Protein AF-A0A5J4LH96-F1 (afdb_monomer)

Organism: NCBI:txid285578

Radius of gyration: 20.97 Å; Cα contacts (8 Å, |Δi|>4): 30; chains: 1; bounding box: 45×21×70 Å

pLDDT: mean 70.64, std 8.01, range [49.69, 84.19]

Sequence (75 aa):
MDKGLRRMAGVALLVAGFALAGWLVFGAPHDWDGEARWARMALGLGAMGAISGSARLIFWQPEEEHDTEPGTDRI

Nearest PDB structures (foldseek):
  7w2z-assembly1_R  TM=4.044E-01  e=8.773E+00  Homo sapiens

Structure (mmCIF, N/CA/C/O backbone):
data_AF-A0A5J4LH96-F1
#
_entry.id   AF-A0A5J4LH96-F1
#
loop_
_atom_site.group_PDB
_atom_site.id
_atom_site.type_symbol
_atom_site.label_atom_id
_atom_site.label_alt_id
_atom_site.label_comp_id
_atom_site.label_asym_id
_atom_site.label_entity_id
_atom_site.label_seq_id
_atom_site.pdbx_PDB_ins_code
_atom_site.Cartn_x
_atom_site.Cartn_y
_atom_site.Cartn_z
_atom_site.occupancy
_atom_site.B_iso_or_equiv
_atom_site.auth_seq_id
_atom_site.auth_comp_id
_atom_site.auth_asym_id
_atom_site.auth_atom_id
_atom_site.pdbx_PDB_model_num
ATOM 1 N N . MET A 1 1 ? -7.667 14.742 18.217 1.00 56.12 1 MET A N 1
ATOM 2 C CA . MET A 1 1 ? -8.029 14.042 16.964 1.00 56.12 1 MET A CA 1
ATOM 3 C C . MET A 1 1 ? -9.180 13.118 17.275 1.00 56.12 1 MET A C 1
ATOM 5 O O . MET A 1 1 ? -9.015 12.250 18.127 1.00 56.12 1 MET A O 1
ATOM 9 N N . ASP A 1 2 ? -10.321 13.324 16.628 1.00 75.12 2 ASP A N 1
ATOM 10 C CA . ASP A 1 2 ? -11.522 12.523 16.847 1.00 75.12 2 ASP A CA 1
ATOM 11 C C . ASP A 1 2 ? -11.255 11.033 16.622 1.00 75.12 2 ASP A C 1
ATOM 13 O O . ASP A 1 2 ? -10.498 10.636 15.727 1.00 75.12 2 ASP A O 1
ATOM 17 N N . LYS A 1 3 ? -11.904 10.188 17.427 1.00 65.00 3 LYS A N 1
ATOM 18 C CA . LYS A 1 3 ? -11.788 8.720 17.367 1.00 65.00 3 LYS A CA 1
ATOM 19 C C . LYS A 1 3 ? -12.069 8.195 15.944 1.00 65.00 3 LYS A C 1
ATOM 21 O O . LYS A 1 3 ? -11.411 7.264 15.479 1.00 65.00 3 LYS A O 1
ATOM 26 N N . GLY A 1 4 ? -12.981 8.856 15.222 1.00 68.81 4 GLY A N 1
ATOM 27 C CA . GLY A 1 4 ? -13.295 8.582 13.815 1.00 68.81 4 GLY A CA 1
ATOM 28 C C . GLY A 1 4 ? -12.169 8.934 12.835 1.00 68.81 4 GLY A C 1
ATOM 29 O O . GLY A 1 4 ? -11.885 8.149 11.934 1.00 68.81 4 GLY A O 1
ATOM 30 N N . LEU A 1 5 ? -11.465 10.052 13.041 1.00 76.12 5 LEU A N 1
ATOM 31 C CA . LEU A 1 5 ? -10.359 10.479 12.176 1.00 76.12 5 LEU A CA 1
ATOM 32 C C . LEU A 1 5 ? -9.167 9.512 12.260 1.00 76.12 5 LEU A C 1
ATOM 34 O O . LEU A 1 5 ? -8.546 9.208 11.243 1.00 76.12 5 LEU A O 1
ATOM 38 N N . ARG A 1 6 ? -8.888 8.961 13.451 1.00 73.12 6 ARG A N 1
ATOM 39 C CA . ARG A 1 6 ? -7.863 7.915 13.633 1.00 73.12 6 ARG A CA 1
ATOM 40 C C . ARG A 1 6 ? -8.206 6.621 12.893 1.00 73.12 6 ARG A C 1
ATOM 42 O O . ARG A 1 6 ? -7.336 6.048 12.242 1.00 73.12 6 ARG A O 1
ATOM 49 N N . ARG A 1 7 ? -9.468 6.181 12.948 1.00 74.06 7 ARG A N 1
ATOM 50 C CA . ARG A 1 7 ? -9.928 5.004 12.191 1.00 74.06 7 ARG A CA 1
ATOM 51 C C . ARG A 1 7 ? -9.836 5.225 10.684 1.00 74.06 7 ARG A C 1
ATOM 53 O O . ARG A 1 7 ? -9.310 4.362 9.990 1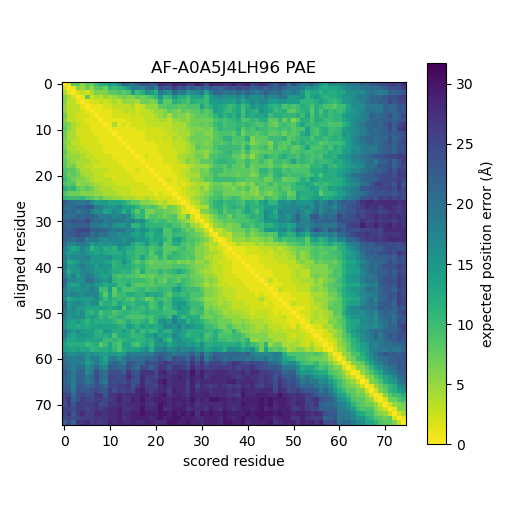.00 74.06 7 ARG A O 1
ATOM 60 N N . MET A 1 8 ? -10.284 6.379 10.190 1.00 79.94 8 MET A N 1
ATOM 61 C CA . MET A 1 8 ? -10.210 6.706 8.760 1.00 79.94 8 MET A CA 1
ATOM 62 C C . MET A 1 8 ? -8.765 6.779 8.264 1.00 79.94 8 MET A C 1
ATOM 64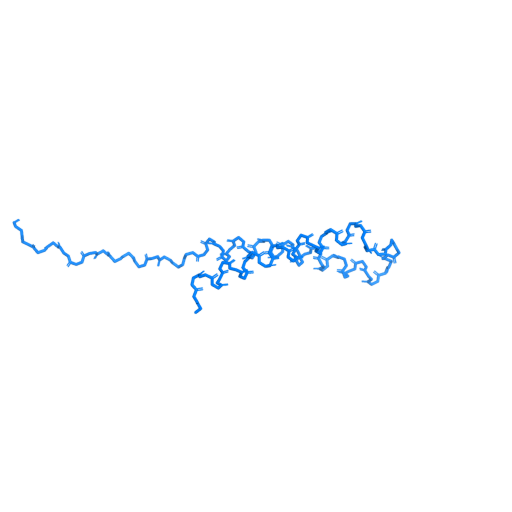 O O . MET A 1 8 ? -8.472 6.257 7.193 1.00 79.94 8 MET A O 1
ATOM 68 N N . ALA A 1 9 ? -7.849 7.340 9.060 1.00 76.50 9 ALA A N 1
ATOM 69 C CA . ALA A 1 9 ? -6.425 7.348 8.735 1.00 76.50 9 ALA A CA 1
ATOM 70 C C . ALA A 1 9 ? -5.846 5.925 8.631 1.00 76.50 9 ALA A C 1
ATOM 72 O O . ALA A 1 9 ? -5.116 5.635 7.686 1.00 76.50 9 ALA A O 1
ATOM 73 N N . GLY A 1 10 ? -6.213 5.024 9.551 1.00 72.50 10 GLY A N 1
ATOM 74 C CA . GLY A 1 10 ? -5.799 3.617 9.498 1.00 72.50 10 GLY A CA 1
ATOM 75 C C . GLY A 1 10 ? -6.339 2.877 8.270 1.00 72.50 10 GLY A C 1
ATOM 76 O O . GLY A 1 10 ? -5.591 2.179 7.592 1.00 72.50 10 GLY A O 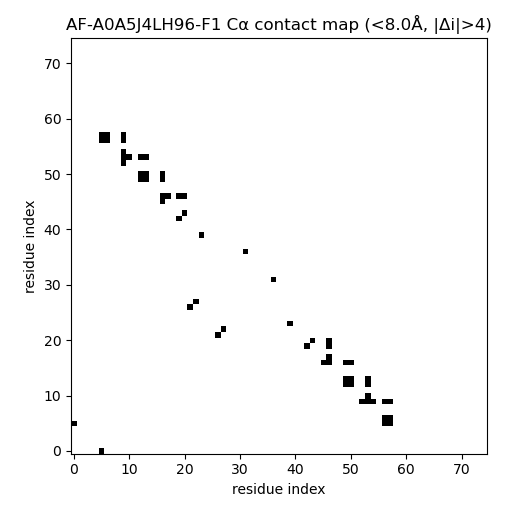1
ATOM 77 N N . VAL A 1 11 ? -7.618 3.069 7.930 1.00 78.00 11 VAL A N 1
ATOM 78 C CA . VAL A 1 11 ? -8.224 2.466 6.728 1.00 78.00 11 VAL A CA 1
ATOM 79 C C . VAL A 1 11 ? -7.588 3.019 5.451 1.00 78.00 11 VAL A C 1
ATOM 81 O O . VAL A 1 11 ? -7.266 2.249 4.549 1.00 78.00 11 VAL A O 1
ATOM 84 N N . ALA A 1 12 ? -7.351 4.331 5.378 1.00 80.38 12 ALA A N 1
ATOM 85 C CA . ALA A 1 12 ? -6.699 4.958 4.231 1.00 80.38 12 ALA A CA 1
ATOM 86 C C . ALA A 1 12 ? -5.270 4.427 4.021 1.00 80.38 12 ALA A C 1
ATOM 88 O O . ALA A 1 12 ? -4.895 4.116 2.891 1.00 80.38 12 ALA A O 1
ATOM 89 N N . LEU A 1 13 ? -4.500 4.255 5.101 1.00 78.56 13 LEU A N 1
ATOM 90 C CA . LEU A 1 13 ? -3.166 3.642 5.066 1.00 78.56 13 LEU A CA 1
ATOM 91 C C . LEU A 1 13 ? -3.206 2.189 4.583 1.00 78.56 13 LEU A C 1
ATOM 93 O O . LEU A 1 13 ? -2.369 1.793 3.772 1.00 78.56 13 LEU A O 1
ATOM 97 N N . LEU A 1 14 ? -4.192 1.411 5.035 1.00 77.69 14 LEU A N 1
ATOM 98 C CA . LEU A 1 14 ? -4.381 0.029 4.601 1.00 77.69 14 LEU A CA 1
ATOM 99 C C . LEU A 1 14 ? -4.672 -0.050 3.092 1.00 77.69 14 LEU A C 1
ATOM 101 O O . LEU A 1 14 ? -4.023 -0.812 2.375 1.00 77.69 14 LEU A O 1
ATOM 105 N N . VAL A 1 15 ? -5.613 0.765 2.602 1.00 84.19 15 VAL A N 1
ATOM 106 C CA . VAL A 1 15 ? -5.987 0.820 1.178 1.00 84.19 15 VAL A CA 1
ATOM 107 C C . VAL A 1 15 ? -4.804 1.267 0.322 1.00 84.19 15 VAL A C 1
ATOM 109 O O . VAL A 1 15 ? -4.523 0.645 -0.701 1.00 84.19 15 VAL A O 1
ATOM 112 N N . ALA A 1 16 ? -4.071 2.295 0.757 1.00 78.44 16 ALA A N 1
ATOM 113 C CA . ALA A 1 16 ? -2.869 2.755 0.070 1.00 78.44 16 ALA A CA 1
ATOM 114 C C . ALA A 1 16 ? -1.796 1.655 0.005 1.00 78.44 16 ALA A C 1
ATOM 116 O O . ALA A 1 16 ? -1.208 1.444 -1.053 1.00 78.44 16 ALA A O 1
ATOM 117 N N . GLY A 1 17 ? -1.590 0.905 1.093 1.00 78.25 17 GLY A N 1
ATOM 118 C CA . GLY A 1 17 ? -0.667 -0.232 1.127 1.00 78.25 17 GLY A CA 1
ATOM 119 C C . GLY A 1 17 ? -1.038 -1.331 0.128 1.00 78.25 17 GLY A C 1
ATOM 120 O O . GLY A 1 17 ? -0.176 -1.797 -0.618 1.00 78.25 17 GLY A O 1
ATOM 121 N N . PHE A 1 18 ? -2.320 -1.702 0.050 1.00 79.25 18 PHE A N 1
ATOM 122 C CA . PHE A 1 18 ? -2.803 -2.691 -0.921 1.00 79.25 18 PHE A CA 1
ATOM 123 C C . PHE A 1 18 ? -2.695 -2.208 -2.367 1.00 79.25 18 PHE A C 1
A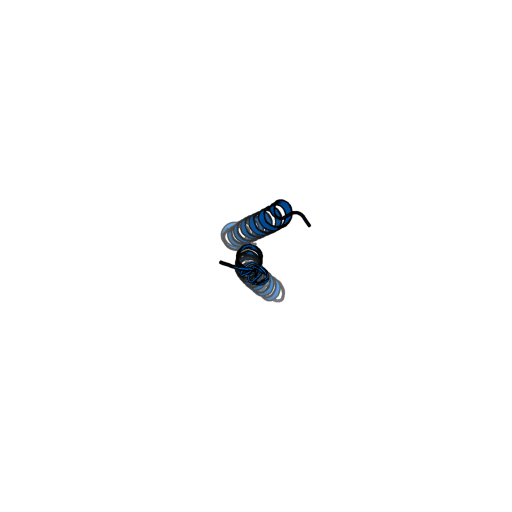TOM 125 O O . PHE A 1 18 ? -2.252 -2.964 -3.230 1.00 79.25 18 PHE A O 1
ATOM 132 N N . ALA A 1 19 ? -3.061 -0.954 -2.639 1.00 82.56 19 ALA A N 1
ATOM 133 C CA . ALA A 1 19 ? -2.937 -0.368 -3.970 1.00 82.56 19 ALA A CA 1
ATOM 134 C C . ALA A 1 19 ? -1.473 -0.340 -4.433 1.00 82.56 19 ALA A C 1
ATOM 136 O O . ALA A 1 19 ? -1.168 -0.699 -5.569 1.00 82.56 19 ALA A O 1
ATOM 137 N N . LEU A 1 20 ? -0.557 0.017 -3.531 1.00 75.00 20 LEU A N 1
ATOM 138 C CA . LEU A 1 20 ? 0.876 0.074 -3.798 1.00 75.00 20 LEU A CA 1
ATOM 139 C C . LEU A 1 20 ? 1.482 -1.325 -3.996 1.00 75.00 20 LEU A C 1
ATOM 141 O O . LEU A 1 20 ? 2.309 -1.511 -4.888 1.00 75.00 20 LEU A O 1
ATOM 145 N N . ALA A 1 21 ? 1.029 -2.325 -3.234 1.00 74.50 21 ALA A N 1
ATOM 146 C CA . ALA A 1 21 ? 1.405 -3.724 -3.438 1.00 74.50 21 ALA A CA 1
ATOM 147 C C . ALA A 1 21 ? 0.897 -4.262 -4.786 1.00 74.50 21 ALA A C 1
ATOM 149 O O . ALA A 1 21 ? 1.662 -4.874 -5.531 1.00 74.50 21 ALA A O 1
ATOM 150 N N . GLY A 1 22 ? -0.363 -3.983 -5.135 1.00 78.12 22 GLY A N 1
ATOM 151 C CA . GLY A 1 22 ? -0.935 -4.337 -6.436 1.00 78.12 22 GLY A CA 1
ATOM 152 C C . GLY A 1 22 ? -0.176 -3.681 -7.589 1.00 78.12 22 GLY A C 1
ATOM 153 O O . GLY A 1 22 ? 0.184 -4.351 -8.556 1.00 78.12 22 GLY A O 1
ATOM 154 N N . TRP A 1 23 ? 0.167 -2.400 -7.451 1.00 80.81 23 TRP A N 1
ATOM 155 C CA . TRP A 1 23 ? 1.012 -1.701 -8.415 1.00 80.81 23 TRP A CA 1
ATOM 156 C C . TRP A 1 23 ? 2.393 -2.354 -8.547 1.00 80.81 23 TRP A C 1
ATOM 158 O O . TRP A 1 23 ? 2.855 -2.573 -9.661 1.00 80.81 23 TRP A O 1
ATOM 168 N N . LEU A 1 24 ? 3.031 -2.748 -7.440 1.00 74.75 24 LEU A N 1
ATOM 169 C CA . LEU A 1 24 ? 4.325 -3.440 -7.478 1.00 74.75 24 LEU A CA 1
ATOM 170 C C . LEU A 1 24 ? 4.284 -4.784 -8.223 1.00 74.75 24 LEU A C 1
ATOM 172 O O . LEU A 1 24 ? 5.299 -5.200 -8.791 1.00 74.75 24 LEU A O 1
ATOM 176 N N . VAL A 1 25 ? 3.150 -5.485 -8.171 1.00 73.00 25 VAL A N 1
ATOM 177 C CA . VAL A 1 25 ? 2.966 -6.799 -8.805 1.00 73.00 25 VAL A CA 1
ATOM 178 C C . VAL A 1 25 ? 2.622 -6.662 -10.286 1.00 73.00 25 VAL A C 1
ATOM 180 O O . VAL A 1 25 ? 3.213 -7.363 -11.102 1.00 73.00 25 VAL A O 1
ATOM 183 N N . PHE A 1 26 ? 1.690 -5.771 -10.635 1.00 74.25 26 PHE A N 1
ATOM 184 C CA . PHE A 1 26 ? 1.121 -5.697 -11.987 1.00 74.25 26 PHE A CA 1
ATOM 185 C C . PHE A 1 26 ? 1.641 -4.531 -12.837 1.00 74.25 26 PHE A C 1
ATOM 187 O O . PHE A 1 26 ? 1.627 -4.627 -14.059 1.00 74.25 26 PHE A O 1
ATOM 194 N N . GLY A 1 27 ? 2.050 -3.423 -12.213 1.00 68.12 27 GLY A N 1
ATOM 195 C CA . GLY A 1 27 ? 2.368 -2.162 -12.897 1.00 68.12 27 GLY A CA 1
ATOM 196 C C . GLY A 1 27 ? 3.825 -1.716 -12.793 1.00 68.12 27 GLY A C 1
ATOM 197 O O . GLY A 1 27 ? 4.252 -0.852 -13.556 1.00 68.12 27 GLY A O 1
ATOM 198 N N . ALA A 1 28 ? 4.607 -2.279 -11.871 1.00 68.75 28 ALA A N 1
ATOM 199 C CA . ALA A 1 28 ? 6.018 -1.952 -11.756 1.00 68.75 28 ALA A CA 1
ATOM 200 C C . ALA A 1 28 ? 6.776 -2.442 -13.004 1.00 68.75 28 ALA A C 1
ATOM 202 O O . ALA A 1 28 ? 6.679 -3.629 -13.327 1.00 68.75 28 ALA A O 1
ATOM 203 N N . PRO A 1 29 ? 7.541 -1.560 -13.679 1.00 67.50 29 PRO A N 1
ATOM 204 C CA . PRO A 1 29 ? 8.387 -1.940 -14.806 1.00 67.50 29 PRO A CA 1
ATOM 205 C C . PRO A 1 29 ? 9.216 -3.194 -14.496 1.00 67.50 29 PRO A C 1
ATOM 207 O O . PRO A 1 29 ? 9.767 -3.318 -13.405 1.00 67.50 29 PRO A O 1
ATOM 210 N N . HIS A 1 30 ? 9.290 -4.134 -15.437 1.00 63.47 30 HIS A N 1
ATOM 211 C CA . HIS A 1 30 ? 9.990 -5.404 -15.220 1.00 63.47 30 HIS A CA 1
ATOM 212 C C . HIS A 1 30 ? 11.516 -5.217 -15.082 1.00 63.47 30 HIS A C 1
ATOM 214 O O . HIS A 1 30 ? 12.159 -5.981 -14.371 1.00 63.47 30 HIS A O 1
ATOM 220 N N . ASP A 1 31 ? 12.066 -4.141 -15.658 1.00 69.75 31 ASP A N 1
ATOM 221 C CA . ASP A 1 31 ? 13.493 -3.781 -15.634 1.00 69.75 31 ASP A CA 1
ATOM 222 C C . ASP A 1 31 ? 13.901 -2.966 -14.391 1.00 69.75 31 ASP A C 1
ATOM 224 O O . ASP A 1 31 ? 14.597 -1.953 -14.489 1.00 69.75 31 ASP A O 1
ATOM 228 N N . TRP A 1 32 ? 13.461 -3.351 -13.187 1.00 70.75 32 TRP A N 1
ATOM 229 C CA . TRP A 1 32 ? 13.967 -2.728 -11.949 1.00 70.75 32 TRP A CA 1
ATOM 230 C C . TRP A 1 32 ? 15.363 -3.260 -11.605 1.00 70.75 32 TRP A C 1
ATOM 232 O O . TRP A 1 32 ? 15.580 -3.852 -10.546 1.00 70.75 32 TRP A O 1
ATOM 242 N N . ASP A 1 33 ? 16.311 -3.034 -12.505 1.00 69.62 33 ASP A N 1
ATOM 243 C CA . ASP A 1 33 ? 17.722 -3.309 -12.285 1.00 69.62 33 ASP A CA 1
ATOM 244 C C . ASP A 1 33 ? 18.407 -2.157 -11.530 1.00 69.62 33 ASP A C 1
ATOM 246 O O . ASP A 1 33 ? 17.976 -1.000 -11.543 1.00 69.62 33 ASP A O 1
ATOM 250 N N . GLY A 1 34 ? 19.486 -2.481 -10.814 1.00 74.38 34 GLY A N 1
ATOM 251 C CA . GLY A 1 34 ? 20.297 -1.496 -10.090 1.00 74.38 34 GLY A CA 1
ATOM 252 C C . GLY A 1 34 ? 19.584 -0.837 -8.898 1.00 74.38 34 GLY A C 1
ATOM 253 O O . GLY A 1 34 ? 19.081 -1.518 -7.999 1.00 74.38 34 GLY A O 1
ATOM 254 N N . GLU A 1 35 ? 19.584 0.500 -8.850 1.00 68.19 35 GLU A N 1
ATOM 255 C CA . GLU A 1 35 ? 19.063 1.308 -7.731 1.00 68.19 35 GLU A CA 1
ATOM 256 C C . GLU A 1 35 ? 17.547 1.159 -7.524 1.00 68.19 35 GLU A C 1
ATOM 258 O O . GLU A 1 35 ? 17.056 1.219 -6.393 1.00 68.19 35 GLU A O 1
ATOM 263 N N . ALA A 1 36 ? 16.800 0.865 -8.591 1.00 71.19 36 ALA A N 1
ATOM 264 C CA . ALA A 1 36 ? 15.355 0.667 -8.531 1.00 71.19 36 ALA A CA 1
ATOM 265 C C . ALA A 1 36 ? 14.959 -0.557 -7.682 1.00 71.19 36 ALA A C 1
ATOM 267 O O . ALA A 1 36 ? 13.897 -0.552 -7.052 1.00 71.19 36 ALA A O 1
ATOM 268 N N . ARG A 1 37 ? 15.826 -1.577 -7.551 1.00 76.25 37 ARG A N 1
ATOM 269 C CA . ARG A 1 37 ? 15.554 -2.722 -6.660 1.00 76.25 37 ARG A CA 1
ATOM 270 C C . ARG A 1 37 ? 15.459 -2.296 -5.192 1.00 76.25 37 ARG A C 1
ATOM 272 O O . ARG A 1 37 ? 14.661 -2.851 -4.437 1.00 76.25 37 ARG A O 1
ATOM 279 N N . TRP A 1 38 ? 16.261 -1.309 -4.783 1.00 76.62 38 TRP A N 1
ATOM 280 C CA . TRP A 1 38 ? 16.243 -0.788 -3.416 1.00 76.62 38 TRP A CA 1
ATOM 281 C C . TRP A 1 38 ? 14.980 0.023 -3.161 1.00 76.62 38 TRP A C 1
ATOM 283 O O . TRP A 1 38 ? 14.376 -0.123 -2.100 1.00 76.62 38 TRP A O 1
ATOM 293 N N . ALA A 1 39 ? 14.513 0.776 -4.161 1.00 73.06 39 ALA A N 1
ATOM 294 C CA . ALA A 1 39 ? 13.199 1.407 -4.117 1.00 73.06 39 ALA A CA 1
ATOM 295 C C . ALA A 1 39 ? 12.076 0.360 -3.976 1.00 73.06 39 ALA A C 1
ATOM 297 O O . ALA A 1 39 ? 11.168 0.553 -3.170 1.00 73.06 39 ALA A O 1
ATOM 298 N N . ARG A 1 40 ? 12.172 -0.798 -4.654 1.00 75.56 40 ARG A N 1
ATOM 299 C CA . ARG A 1 40 ? 11.243 -1.938 -4.465 1.00 75.56 40 ARG A CA 1
ATOM 300 C C . ARG A 1 40 ? 11.225 -2.450 -3.042 1.00 75.56 40 ARG A C 1
ATOM 302 O O . ARG A 1 40 ? 10.150 -2.642 -2.481 1.00 75.56 40 ARG A O 1
ATOM 309 N N . MET A 1 41 ? 12.404 -2.669 -2.465 1.00 78.19 41 MET A N 1
ATOM 310 C CA . 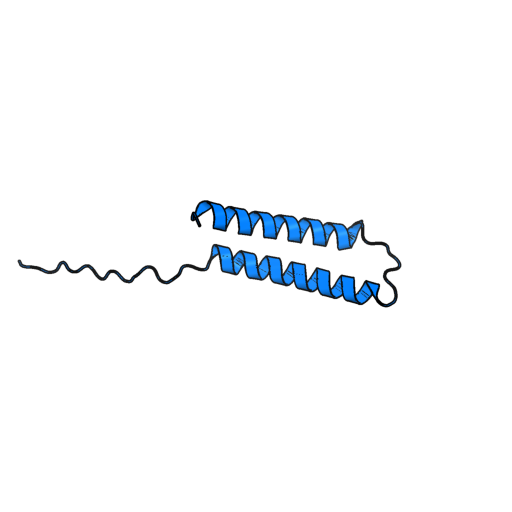MET A 1 41 ? 12.522 -3.143 -1.088 1.00 78.19 41 MET A CA 1
ATOM 311 C C . MET A 1 41 ? 11.990 -2.110 -0.095 1.00 78.19 41 MET A C 1
ATOM 313 O O . MET A 1 41 ? 11.252 -2.482 0.812 1.00 78.19 41 MET A O 1
ATOM 317 N N . ALA A 1 42 ? 12.297 -0.825 -0.283 1.00 80.56 42 ALA A N 1
ATOM 318 C CA . ALA A 1 42 ? 11.788 0.252 0.559 1.00 80.56 42 ALA A CA 1
AT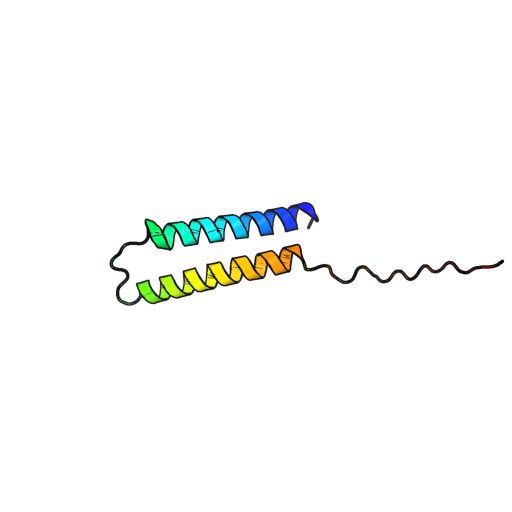OM 319 C C . ALA A 1 42 ? 10.259 0.375 0.469 1.00 80.56 42 ALA A C 1
ATOM 321 O O . ALA A 1 42 ? 9.600 0.535 1.493 1.00 80.56 42 ALA A O 1
ATOM 322 N N . LEU A 1 43 ? 9.682 0.227 -0.727 1.00 77.62 43 LEU A N 1
ATOM 323 C CA . LEU A 1 43 ? 8.231 0.208 -0.934 1.00 77.62 43 LEU A CA 1
ATOM 324 C C . LEU A 1 43 ? 7.578 -1.025 -0.295 1.00 77.62 43 LEU A C 1
ATOM 326 O O . LEU A 1 43 ? 6.544 -0.895 0.358 1.00 77.62 43 LEU A O 1
ATOM 330 N N . GLY A 1 44 ? 8.196 -2.204 -0.410 1.00 77.88 44 GLY A N 1
ATOM 331 C CA . GLY A 1 44 ? 7.738 -3.422 0.266 1.00 77.88 44 GLY A CA 1
ATOM 332 C C . GLY A 1 44 ? 7.779 -3.301 1.794 1.00 77.88 44 GLY A C 1
ATOM 333 O O . GLY A 1 44 ? 6.802 -3.621 2.470 1.00 77.88 44 GLY A O 1
ATOM 334 N N . LEU A 1 45 ? 8.871 -2.765 2.344 1.00 80.56 45 LEU A N 1
ATOM 335 C CA . LEU A 1 45 ? 9.004 -2.475 3.776 1.00 80.56 45 LEU A CA 1
ATOM 336 C C . LEU A 1 45 ? 8.019 -1.393 4.231 1.00 80.56 45 LEU A C 1
ATOM 338 O O . LEU A 1 45 ? 7.441 -1.509 5.309 1.00 80.56 45 LEU A O 1
ATOM 342 N N . GLY A 1 46 ? 7.778 -0.380 3.398 1.00 79.50 46 GLY A N 1
ATOM 343 C CA . GLY A 1 46 ? 6.767 0.648 3.623 1.00 79.50 46 GLY A CA 1
ATOM 344 C C . GLY A 1 46 ? 5.358 0.064 3.688 1.00 79.50 46 GLY A C 1
ATOM 345 O O . GLY A 1 46 ? 4.605 0.407 4.594 1.00 79.50 46 GLY A O 1
ATOM 346 N N . ALA A 1 47 ? 5.020 -0.878 2.804 1.00 74.75 47 ALA A N 1
ATOM 347 C CA . ALA A 1 47 ? 3.746 -1.593 2.848 1.00 74.75 47 ALA A CA 1
ATOM 348 C C . ALA A 1 47 ? 3.616 -2.445 4.123 1.00 74.75 47 ALA A C 1
ATOM 350 O O . ALA A 1 47 ? 2.601 -2.373 4.817 1.00 74.75 47 ALA A O 1
ATOM 351 N N . MET A 1 48 ? 4.663 -3.189 4.490 1.00 74.88 48 MET A N 1
ATOM 352 C CA . MET A 1 48 ? 4.699 -3.983 5.726 1.00 74.88 48 MET A CA 1
ATOM 353 C C . MET A 1 48 ? 4.542 -3.098 6.977 1.00 74.88 48 MET A C 1
ATOM 355 O O . MET A 1 48 ? 3.790 -3.424 7.902 1.00 74.88 48 MET A O 1
ATOM 359 N N . GLY A 1 49 ? 5.221 -1.948 6.983 1.00 78.12 49 GLY A N 1
ATOM 360 C CA . GLY A 1 49 ? 5.142 -0.934 8.030 1.00 78.12 49 GLY A CA 1
ATOM 361 C C . GLY A 1 49 ? 3.774 -0.260 8.091 1.00 78.12 49 GLY A C 1
ATOM 362 O O . GLY A 1 49 ? 3.252 -0.064 9.184 1.00 78.12 49 GLY A O 1
ATOM 363 N N . ALA A 1 50 ? 3.149 0.024 6.949 1.00 76.69 50 ALA A N 1
ATOM 364 C CA . ALA A 1 50 ? 1.800 0.579 6.881 1.00 76.69 50 ALA A CA 1
ATOM 365 C C . ALA A 1 50 ? 0.756 -0.405 7.426 1.00 76.69 50 ALA A C 1
ATOM 367 O O . ALA A 1 50 ? -0.110 0.004 8.195 1.00 76.69 50 ALA A O 1
ATOM 368 N N . ILE A 1 51 ? 0.858 -1.699 7.107 1.00 71.75 51 ILE A N 1
ATOM 369 C CA . ILE A 1 51 ? -0.042 -2.740 7.633 1.00 71.75 51 ILE A CA 1
ATOM 370 C C . ILE A 1 51 ? 0.133 -2.881 9.152 1.00 71.75 51 ILE A C 1
ATOM 372 O O . ILE A 1 51 ? -0.841 -2.811 9.904 1.00 71.75 51 ILE A O 1
ATOM 376 N N . SER A 1 52 ? 1.381 -2.998 9.615 1.00 72.69 52 SER A N 1
ATOM 377 C CA . SER A 1 52 ? 1.703 -3.130 11.044 1.00 72.69 52 SER A CA 1
ATOM 378 C C . SER A 1 52 ? 1.319 -1.872 11.835 1.00 72.69 52 SER A C 1
ATOM 380 O O . SER A 1 52 ? 0.757 -1.951 12.928 1.00 72.69 52 SER A O 1
ATOM 382 N N . GLY A 1 53 ? 1.571 -0.697 11.259 1.00 72.50 53 GLY A N 1
ATOM 383 C CA . GLY A 1 53 ? 1.209 0.604 11.810 1.00 72.50 53 GLY A CA 1
ATOM 384 C C . GLY A 1 53 ? -0.300 0.817 11.860 1.00 72.50 53 GLY A C 1
ATOM 385 O O . GLY A 1 53 ? -0.792 1.340 12.854 1.00 72.50 53 GLY A O 1
ATOM 386 N N . SER A 1 54 ? -1.045 0.346 10.856 1.00 67.56 54 SER A N 1
ATOM 387 C CA . SER A 1 54 ? -2.513 0.409 10.835 1.00 67.56 54 SER A CA 1
ATOM 388 C C . SER A 1 54 ? -3.122 -0.453 11.937 1.00 67.56 54 SER A C 1
ATOM 390 O O . SER A 1 54 ? -3.996 0.019 12.660 1.00 67.56 54 SER A O 1
ATOM 392 N N . ALA A 1 55 ? -2.618 -1.677 12.131 1.00 68.75 55 ALA A N 1
ATOM 393 C CA . ALA A 1 55 ? -3.035 -2.530 13.243 1.00 68.75 55 ALA A CA 1
ATOM 394 C C . ALA A 1 55 ? -2.747 -1.854 14.590 1.00 68.75 55 ALA A C 1
ATOM 396 O O . ALA A 1 55 ? -3.639 -1.740 15.430 1.00 68.75 55 ALA A O 1
ATOM 397 N N . ARG A 1 56 ? -1.542 -1.301 14.772 1.00 67.38 56 ARG A N 1
ATOM 398 C CA . ARG A 1 56 ? -1.214 -0.549 15.988 1.00 67.38 56 ARG A CA 1
ATOM 399 C C . ARG A 1 56 ? -2.122 0.669 16.162 1.00 67.38 56 ARG A C 1
ATOM 401 O O . ARG A 1 56 ? -2.557 0.920 17.270 1.00 67.38 56 ARG A O 1
ATOM 408 N N . LEU A 1 57 ? -2.480 1.394 15.106 1.00 67.12 57 LEU A N 1
ATOM 409 C CA . LEU A 1 57 ? -3.363 2.562 15.210 1.00 67.12 57 LEU A CA 1
ATOM 410 C C . LEU A 1 57 ? -4.819 2.191 15.548 1.00 67.12 57 LEU A C 1
ATOM 412 O O . LEU A 1 57 ? -5.509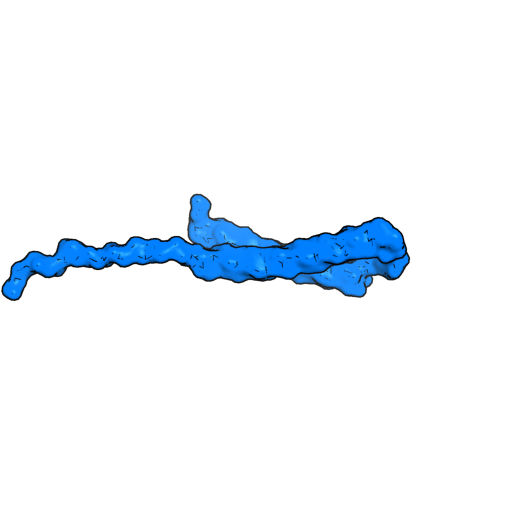 2.970 16.205 1.00 67.12 57 LEU A O 1
ATOM 416 N N . ILE A 1 58 ? -5.278 1.016 15.104 1.00 64.75 58 ILE A N 1
ATOM 417 C CA . ILE A 1 58 ? -6.620 0.481 15.380 1.00 64.75 58 ILE A CA 1
ATOM 418 C C . ILE A 1 58 ? -6.713 -0.090 16.802 1.00 64.75 58 ILE A C 1
ATOM 420 O O . ILE A 1 58 ? -7.730 0.116 17.464 1.00 64.75 58 ILE A O 1
ATOM 424 N N . PHE A 1 59 ? -5.670 -0.781 17.269 1.00 64.25 59 PHE A N 1
ATOM 425 C CA . PHE A 1 59 ? -5.656 -1.486 18.556 1.00 64.25 59 PHE A CA 1
ATOM 426 C C . PHE A 1 59 ? -4.957 -0.726 19.693 1.00 64.25 59 PHE A C 1
ATOM 428 O O . PHE A 1 59 ? -5.030 -1.166 20.835 1.00 64.25 59 PHE A O 1
ATOM 435 N N . TRP A 1 60 ? -4.299 0.410 19.431 1.00 57.94 60 TRP A N 1
ATOM 436 C CA . TRP A 1 60 ? -3.732 1.254 20.487 1.00 57.94 60 TRP A CA 1
ATOM 437 C C . TRP A 1 60 ? -4.849 1.967 21.246 1.00 57.94 60 TRP A C 1
ATOM 439 O O . TRP A 1 60 ? -5.233 3.102 20.939 1.00 57.94 60 TRP A O 1
ATOM 449 N N . GLN A 1 61 ? -5.362 1.276 22.255 1.00 58.88 61 GLN A N 1
ATOM 450 C CA . GLN A 1 61 ? -6.048 1.887 23.375 1.00 58.88 61 GLN A CA 1
ATOM 451 C C . GLN A 1 61 ? -4.948 2.347 24.343 1.00 58.88 61 GLN A C 1
ATOM 453 O O . GLN A 1 61 ? -4.189 1.498 24.811 1.00 58.88 61 GLN A O 1
ATOM 458 N N . PRO A 1 62 ? -4.776 3.657 24.623 1.00 53.09 62 PRO A N 1
ATOM 459 C CA . PRO A 1 62 ? -4.213 3.998 25.923 1.00 53.09 62 PRO A CA 1
ATOM 460 C C . PRO A 1 62 ? -5.131 3.318 26.937 1.00 53.09 62 PRO A C 1
ATOM 462 O O . PRO A 1 62 ? -6.346 3.398 26.741 1.00 53.09 62 PRO A O 1
ATOM 465 N N . GLU A 1 63 ? -4.559 2.581 27.894 1.00 57.12 63 GLU A N 1
ATOM 466 C CA . GLU A 1 63 ? -5.280 2.050 29.054 1.00 57.12 63 GLU A CA 1
ATOM 467 C C . GLU A 1 63 ? -6.351 3.073 29.412 1.00 57.12 63 GLU A C 1
ATOM 469 O O . GLU A 1 63 ? -6.029 4.216 29.746 1.00 57.12 63 GLU A O 1
ATOM 474 N N . GLU A 1 64 ? -7.616 2.710 29.168 1.00 55.00 64 GLU A N 1
ATOM 475 C CA . GLU A 1 64 ? -8.713 3.444 29.762 1.00 55.00 64 GLU A CA 1
ATOM 476 C C . GLU A 1 64 ? -8.350 3.437 31.232 1.00 55.00 64 GLU A C 1
ATOM 478 O O . GLU A 1 64 ? -8.156 2.366 31.812 1.00 55.00 64 GLU A O 1
ATOM 483 N N . GLU A 1 65 ? -8.082 4.644 31.735 1.00 55.59 65 GLU A N 1
ATOM 484 C CA . GLU A 1 65 ? -8.032 4.974 33.143 1.00 55.59 65 GLU A CA 1
ATOM 485 C C . GLU A 1 65 ? -8.880 3.937 33.856 1.00 55.59 65 GLU A C 1
ATOM 487 O O . GLU A 1 65 ? -10.085 3.833 33.610 1.00 55.59 65 GLU A O 1
ATOM 492 N N . HIS A 1 66 ? -8.216 3.088 34.639 1.00 49.69 66 HIS A N 1
ATOM 493 C CA . HIS A 1 66 ? -8.880 2.229 35.594 1.00 49.69 66 HIS A CA 1
ATOM 494 C C . HIS A 1 66 ? -9.453 3.200 36.624 1.00 49.69 66 HIS A C 1
ATOM 496 O O . HIS A 1 66 ? -8.890 3.386 37.705 1.00 49.69 66 HIS A O 1
ATOM 502 N N . ASP A 1 67 ? -10.519 3.894 36.227 1.00 56.88 67 ASP A N 1
ATOM 503 C CA . ASP A 1 67 ? -11.334 4.763 37.044 1.00 56.88 67 ASP A CA 1
ATOM 504 C C . ASP A 1 67 ? -12.077 3.784 37.940 1.00 56.88 67 ASP A C 1
ATOM 506 O O . ASP A 1 67 ? -13.193 3.326 37.694 1.00 56.88 67 ASP A O 1
ATOM 510 N N . THR A 1 68 ? -11.315 3.310 38.921 1.00 55.72 68 THR A N 1
ATOM 511 C CA . THR A 1 68 ? -11.790 2.517 40.030 1.00 55.72 68 THR A CA 1
ATOM 512 C C . THR A 1 68 ? -12.628 3.495 40.819 1.00 55.72 68 THR A C 1
ATOM 514 O O . THR A 1 68 ? -12.123 4.254 41.641 1.00 55.72 68 THR A O 1
ATOM 517 N N . GLU A 1 69 ? -13.888 3.536 40.418 1.00 61.72 69 GLU A N 1
ATOM 518 C CA . GLU A 1 69 ? -15.045 4.112 41.071 1.00 61.72 69 GLU A CA 1
ATOM 519 C C . GLU A 1 69 ? -14.764 4.520 42.535 1.00 61.72 69 GLU A C 1
ATOM 521 O O . GLU A 1 69 ? -14.642 3.657 43.412 1.00 61.72 69 GLU A O 1
ATOM 526 N N . PRO A 1 70 ? -14.660 5.824 42.854 1.00 65.12 70 PRO A N 1
ATOM 527 C CA . PRO A 1 70 ? -14.640 6.280 44.235 1.00 65.12 70 PRO A CA 1
ATOM 528 C C . PRO A 1 70 ? -16.085 6.248 44.749 1.00 65.12 70 PRO A C 1
ATOM 530 O O . PRO A 1 70 ? -16.785 7.258 44.736 1.00 65.12 70 PRO A O 1
ATOM 533 N N . GLY A 1 71 ? -16.561 5.062 45.132 1.00 63.66 71 GLY A N 1
ATOM 534 C CA . GLY A 1 71 ? -17.993 4.846 45.342 1.00 63.66 71 GLY A CA 1
ATOM 535 C C . GLY A 1 71 ? -18.369 3.679 46.245 1.00 63.66 71 GLY A C 1
ATOM 536 O O . GLY A 1 71 ? -19.401 3.060 46.034 1.00 63.66 71 GLY A O 1
ATOM 537 N N . THR A 1 72 ? -17.575 3.373 47.269 1.00 61.09 72 THR A N 1
ATOM 538 C CA . THR A 1 72 ? -18.052 2.564 48.407 1.00 61.09 72 THR A CA 1
ATOM 539 C C . THR A 1 72 ? -18.134 3.441 49.656 1.00 61.09 72 THR A C 1
ATOM 541 O O . THR A 1 72 ? -17.445 3.237 50.652 1.00 61.09 72 THR A O 1
ATOM 544 N N . ASP A 1 73 ? -18.983 4.469 49.571 1.00 67.44 73 ASP A N 1
ATOM 545 C CA . ASP A 1 73 ? -19.567 5.126 50.740 1.00 67.44 73 ASP A CA 1
ATOM 546 C C . ASP A 1 73 ? -20.814 4.327 51.151 1.00 67.44 73 ASP A C 1
ATOM 548 O O . ASP A 1 73 ? -21.763 4.206 50.383 1.00 67.44 73 ASP A O 1
ATOM 552 N N . ARG A 1 74 ? -20.749 3.774 52.368 1.00 63.47 74 ARG A N 1
ATOM 553 C CA . ARG A 1 74 ? -21.856 3.448 53.283 1.00 63.47 74 ARG A CA 1
ATOM 554 C C . ARG A 1 74 ? -23.062 2.688 52.726 1.00 63.47 74 ARG A C 1
ATOM 556 O O . ARG A 1 74 ? -23.973 3.318 52.201 1.00 63.47 74 ARG A O 1
ATOM 563 N N . ILE A 1 75 ? -23.167 1.407 53.099 1.00 62.06 75 ILE A N 1
ATOM 564 C CA . ILE A 1 75 ? -24.292 0.875 53.903 1.00 62.06 75 ILE A CA 1
ATOM 565 C C . ILE A 1 75 ? -23.735 -0.176 54.867 1.00 62.06 75 ILE A C 1
ATOM 567 O O . ILE A 1 75 ? -22.955 -1.033 54.397 1.00 62.06 75 ILE A O 1
#

Foldseek 3Di:
DDPVVLLVVLVVLLVVLVVLVVCLVPPPDPPCPDPSVVVVVVSVVSSVCSNVVSVCSNPDDPPPPPPVDPDPDDD

Secondary structure (DSSP, 8-state):
--HHHHHHHHHHHHHHHHHHHHHHHHTS-S---TTHHHHHHHHHHHHHHHHHHHHHHHH-----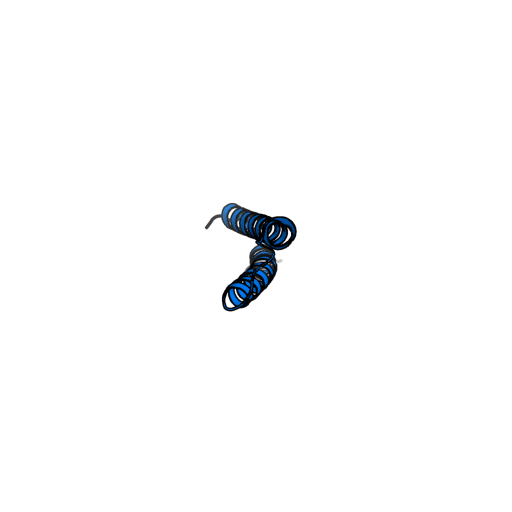-----S-----

Solvent-accessible surface area (backbone atoms only — not comparable to full-atom values): 4512 Å² total; per-residue (Å²): 131,57,75,66,57,53,50,51,52,28,52,51,39,42,52,51,29,52,53,50,51,49,36,59,73,77,67,51,70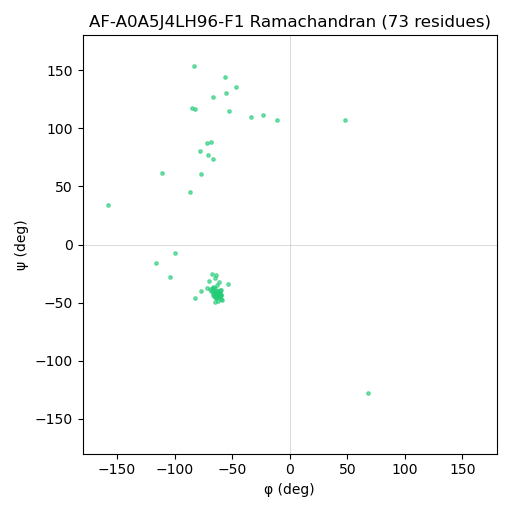,89,81,50,61,76,72,48,42,54,53,50,51,51,50,51,52,47,32,55,47,31,49,54,48,24,51,47,60,72,66,64,65,74,80,71,73,82,75,72,71,95,72,86,77,84,133

Mean predicted aligned error: 13.31 Å